Protein AF-A0A7W1CDP8-F1 (afdb_monomer_lite)

Foldseek 3Di:
DDDDDPPPPDPPPCPDPVVLLVCLVVDDPDDCVPDDVVSSCVSPVNVVCVVVVVVVVVVVVCCVVQVVVDDVSVVPPD

Sequence (78 aa):
MSINTVNPSAPAEDNSFWSILREAVAGSSRDFTNGSIWVAIFLLAVPMILEMGMESVFALVDIYFVGHLGADSVAVVG

Secondary structure (DSSP, 8-state):
----------------HHHHHHHHHH-----TTSS-HHHHHHHHHHHHHHHHHHHHHHHHHHHHHHHTT-TTSTTS--

pLDDT: mean 76.0, std 15.08, range [44.69, 95.88]

Radius of gyration: 23.42 Å; chains: 1; bounding box: 61×27×65 Å

Structure (mmCIF, N/CA/C/O backbone):
data_AF-A0A7W1CDP8-F1
#
_entry.id   AF-A0A7W1CDP8-F1
#
loop_
_atom_site.group_PDB
_atom_site.id
_atom_site.type_symbol
_atom_site.label_atom_id
_atom_site.label_alt_id
_atom_site.label_comp_id
_atom_site.label_asym_id
_atom_site.label_entity_id
_atom_site.label_seq_id
_atom_site.pdbx_PDB_ins_code
_atom_site.Cartn_x
_atom_site.Cartn_y
_atom_site.Cartn_z
_atom_site.occupancy
_atom_site.B_iso_or_equiv
_atom_site.auth_seq_id
_atom_site.auth_comp_id
_atom_site.auth_asym_id
_atom_site.auth_atom_id
_atom_site.pdbx_PDB_model_num
ATOM 1 N N . MET A 1 1 ? -42.621 -14.073 36.414 1.00 47.97 1 MET A N 1
ATOM 2 C CA . MET A 1 1 ? -41.231 -13.577 36.371 1.00 47.97 1 MET A CA 1
ATOM 3 C C . MET A 1 1 ? -40.414 -14.632 35.634 1.00 47.97 1 MET A C 1
ATOM 5 O O . MET A 1 1 ? -40.033 -15.615 36.246 1.00 47.97 1 MET A O 1
ATOM 9 N N . SER A 1 2 ? -40.293 -14.517 34.307 1.00 44.69 2 SER A N 1
ATOM 10 C CA . SER A 1 2 ? -39.535 -15.465 33.478 1.00 44.69 2 SER A CA 1
ATOM 11 C C . SER A 1 2 ? -38.454 -14.678 32.756 1.00 44.69 2 SER A C 1
ATOM 13 O O . SER A 1 2 ? -38.742 -13.721 32.043 1.00 44.69 2 SER A O 1
ATOM 15 N N . ILE A 1 3 ? -37.218 -15.027 33.074 1.00 55.41 3 ILE A N 1
ATOM 16 C CA . ILE A 1 3 ? -35.982 -14.368 32.670 1.00 55.41 3 ILE A CA 1
ATOM 17 C C . ILE A 1 3 ? -35.669 -14.610 31.188 1.00 55.41 3 ILE A C 1
ATOM 19 O O . ILE A 1 3 ? -35.822 -15.714 30.671 1.00 55.41 3 ILE A O 1
ATOM 23 N N . ASN A 1 4 ? -35.227 -13.535 30.536 1.00 63.69 4 ASN A N 1
ATOM 24 C CA . ASN A 1 4 ? -34.710 -13.450 29.173 1.00 63.69 4 ASN A CA 1
ATOM 25 C C . ASN A 1 4 ? -33.579 -14.451 28.892 1.00 63.69 4 ASN A C 1
ATOM 27 O O . ASN A 1 4 ? -32.610 -14.470 29.642 1.00 63.69 4 ASN A O 1
ATOM 31 N N . THR A 1 5 ? -33.637 -15.157 27.757 1.00 61.59 5 THR A N 1
ATOM 32 C CA . THR A 1 5 ? -32.452 -15.713 27.060 1.00 61.59 5 THR A CA 1
ATOM 33 C C . THR A 1 5 ? -32.672 -15.806 25.541 1.00 61.59 5 THR A C 1
ATOM 35 O O . THR A 1 5 ? -32.405 -16.822 24.912 1.00 61.59 5 THR A O 1
ATOM 38 N N . VAL A 1 6 ? -33.125 -14.719 24.911 1.00 58.06 6 VAL A N 1
ATOM 39 C CA . VAL A 1 6 ? -32.806 -14.503 23.492 1.00 58.06 6 VAL A CA 1
ATOM 40 C C . VAL A 1 6 ? -31.656 -13.513 23.484 1.00 58.06 6 VAL A C 1
ATOM 42 O O . VAL A 1 6 ? -31.864 -12.316 23.636 1.00 58.06 6 VAL A O 1
ATOM 45 N N . ASN A 1 7 ? -30.436 -14.039 23.411 1.00 61.19 7 ASN A N 1
ATOM 46 C CA . ASN A 1 7 ? -29.273 -13.276 22.987 1.00 61.19 7 ASN A CA 1
ATOM 47 C C . ASN A 1 7 ? -29.364 -13.208 21.457 1.00 61.19 7 ASN A C 1
ATOM 49 O O . ASN A 1 7 ? -29.108 -14.233 20.818 1.00 61.19 7 ASN A O 1
ATOM 53 N N . PRO A 1 8 ? -29.796 -12.089 20.846 1.00 58.66 8 PRO A N 1
ATOM 54 C CA . PRO A 1 8 ? -29.655 -11.962 19.414 1.00 58.66 8 PRO A CA 1
ATOM 55 C C . PRO A 1 8 ? -28.159 -11.818 19.182 1.00 58.66 8 PRO A C 1
ATOM 57 O O . PRO A 1 8 ? -27.531 -10.900 19.705 1.00 58.66 8 PRO A O 1
ATOM 60 N N . SER A 1 9 ? -27.595 -12.789 18.476 1.00 55.00 9 SER A N 1
ATOM 61 C CA . SER A 1 9 ? -26.238 -12.785 17.962 1.00 55.00 9 SER A CA 1
ATOM 62 C C . SER A 1 9 ? -25.884 -11.377 17.490 1.00 55.00 9 SER A C 1
ATOM 64 O O . SER A 1 9 ? -26.322 -10.944 16.424 1.00 55.00 9 SER A O 1
ATOM 66 N N . ALA A 1 10 ? -25.131 -10.646 18.316 1.00 51.28 10 ALA A N 1
ATOM 67 C CA . ALA A 1 10 ? -24.412 -9.476 17.859 1.00 51.28 10 ALA A CA 1
ATOM 68 C C . ALA A 1 10 ? -23.597 -9.944 16.647 1.00 51.28 10 ALA A C 1
ATOM 70 O O . ALA A 1 10 ? -23.037 -11.047 16.714 1.00 51.28 10 ALA A O 1
ATOM 71 N N . PRO A 1 11 ? -23.579 -9.196 15.531 1.00 49.06 11 PRO A N 1
ATOM 72 C CA . PRO A 1 11 ? -22.745 -9.573 14.405 1.00 49.06 11 PRO A CA 1
ATOM 73 C C . PRO A 1 11 ? -21.338 -9.710 14.973 1.00 49.06 11 PRO A C 1
ATOM 75 O O . PRO A 1 11 ? -20.831 -8.782 15.604 1.00 49.06 11 PRO A O 1
ATOM 78 N N . ALA A 1 12 ? -20.776 -10.913 14.883 1.00 51.41 12 ALA A N 1
ATOM 79 C CA . ALA A 1 12 ? -19.399 -11.127 15.263 1.00 51.41 12 ALA A CA 1
ATOM 80 C C . ALA A 1 12 ? -18.592 -10.202 14.355 1.00 51.41 12 ALA A C 1
ATOM 82 O O . ALA A 1 12 ? -18.506 -10.418 13.149 1.00 51.41 12 ALA A O 1
ATOM 83 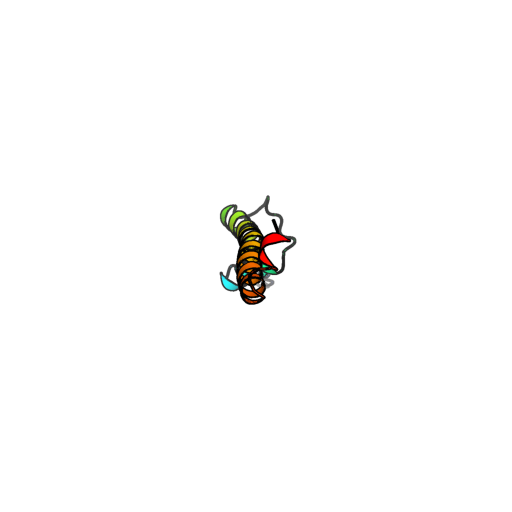N N . GLU A 1 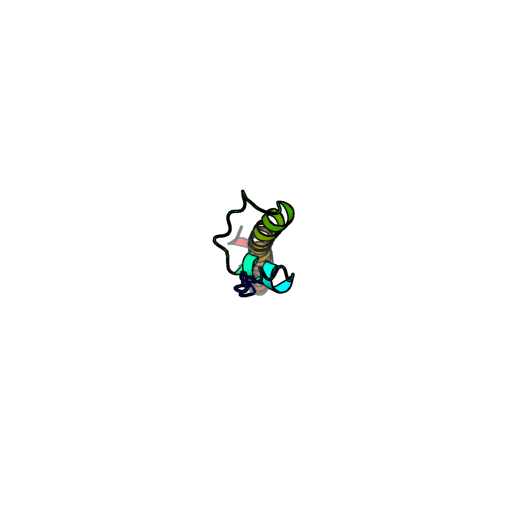13 ? -18.107 -9.100 14.916 1.00 58.19 13 GLU A N 1
ATOM 84 C CA . GLU A 1 13 ? -17.047 -8.316 14.314 1.00 58.19 13 GLU A CA 1
ATOM 85 C C . GLU A 1 13 ? -15.866 -9.277 14.211 1.00 58.19 13 GLU A C 1
ATOM 87 O O . GLU A 1 13 ? -15.165 -9.539 15.192 1.00 58.19 13 GLU A O 1
ATOM 92 N N . ASP A 1 14 ? -15.746 -9.926 13.053 1.00 60.44 14 ASP A N 1
ATOM 93 C CA . ASP A 1 14 ? -14.710 -10.905 12.782 1.00 60.44 14 ASP A CA 1
ATOM 94 C C . ASP A 1 14 ? -13.384 -10.153 12.680 1.00 60.44 14 ASP A C 1
ATOM 96 O O . ASP A 1 14 ? -12.893 -9.829 11.601 1.00 60.44 14 ASP A O 1
ATOM 100 N N . ASN A 1 15 ? -12.773 -9.910 13.839 1.00 65.19 15 ASN A N 1
ATOM 101 C CA . ASN A 1 15 ? -11.464 -9.278 14.020 1.00 65.19 15 ASN A CA 1
ATOM 102 C C . ASN A 1 15 ? -10.312 -10.189 13.560 1.00 65.19 15 ASN A C 1
ATOM 104 O O . ASN A 1 15 ? -9.168 -10.057 13.998 1.00 65.19 15 ASN A O 1
ATOM 108 N N . SER A 1 16 ? -10.620 -11.185 12.731 1.00 79.00 16 SER A N 1
ATOM 109 C CA . SER A 1 16 ? -9.645 -12.115 12.203 1.00 79.00 16 SER A CA 1
ATOM 110 C C . SER A 1 16 ? -8.726 -11.365 11.251 1.00 79.00 16 SER A C 1
ATOM 112 O O . SER A 1 16 ? -9.183 -10.585 10.416 1.00 79.00 16 SER A O 1
ATOM 114 N N . PHE A 1 17 ? -7.425 -11.617 11.352 1.00 79.25 17 PHE A N 1
ATOM 115 C CA . PHE A 1 17 ? -6.400 -10.892 10.599 1.00 79.25 17 PHE A CA 1
ATOM 116 C C . PHE A 1 17 ? -6.668 -10.903 9.084 1.00 79.25 17 PHE A C 1
ATOM 118 O O . PHE A 1 17 ? -6.443 -9.914 8.396 1.00 79.25 17 PHE A O 1
ATOM 125 N N . TRP A 1 18 ? -7.221 -12.009 8.575 1.00 82.56 18 TRP A N 1
ATOM 126 C CA . TRP A 1 18 ? -7.626 -12.156 7.176 1.00 82.56 18 TRP A CA 1
ATOM 127 C C . TRP A 1 18 ? -8.838 -11.297 6.795 1.00 82.56 18 TRP A C 1
ATOM 129 O O . TRP A 1 18 ? -8.875 -10.735 5.703 1.00 82.56 18 TRP A O 1
ATOM 139 N N . SER A 1 19 ? -9.815 -11.178 7.697 1.00 82.25 19 SER A N 1
ATOM 140 C CA . SER A 1 19 ? -10.992 -10.325 7.512 1.00 82.25 19 SER A CA 1
ATOM 141 C C . SER A 1 19 ? -10.580 -8.856 7.488 1.00 82.25 19 SER A C 1
ATOM 143 O O . SER A 1 19 ? -10.909 -8.156 6.539 1.00 82.25 19 SER A O 1
ATOM 145 N N . ILE A 1 20 ? -9.743 -8.431 8.443 1.00 83.31 20 ILE A N 1
ATOM 146 C CA . ILE A 1 20 ? -9.206 -7.064 8.514 1.00 83.31 20 ILE A CA 1
ATOM 147 C C . ILE A 1 20 ? -8.339 -6.748 7.290 1.00 83.31 20 ILE A C 1
ATOM 149 O O . ILE A 1 20 ? -8.457 -5.670 6.721 1.00 83.31 20 ILE A O 1
ATOM 153 N N . LEU A 1 21 ? -7.488 -7.676 6.840 1.00 84.69 21 LEU A N 1
ATOM 154 C CA . LEU A 1 21 ? -6.676 -7.464 5.639 1.00 84.69 21 LEU A CA 1
ATOM 155 C C . LEU A 1 21 ? -7.547 -7.345 4.381 1.00 84.69 21 LEU A C 1
ATOM 157 O O . LEU A 1 21 ? -7.321 -6.470 3.549 1.00 84.69 21 LEU A O 1
ATOM 161 N N . ARG A 1 22 ? -8.571 -8.196 4.253 1.00 84.56 22 ARG A N 1
ATOM 162 C CA . ARG A 1 22 ? -9.545 -8.108 3.161 1.00 84.56 22 ARG A CA 1
ATOM 163 C C . ARG A 1 22 ? -10.350 -6.808 3.232 1.00 84.56 22 ARG A C 1
ATOM 165 O O . ARG A 1 22 ? -10.608 -6.218 2.190 1.00 84.56 22 ARG A O 1
ATOM 172 N N . GLU A 1 23 ? -10.716 -6.365 4.429 1.00 85.31 23 GLU A N 1
ATOM 173 C CA . GLU A 1 23 ? -11.393 -5.092 4.690 1.00 85.31 23 GLU A CA 1
ATOM 174 C C . GLU A 1 23 ? -10.499 -3.898 4.308 1.00 85.31 23 GLU A C 1
ATOM 176 O O . GLU A 1 23 ? -10.977 -2.962 3.673 1.00 85.31 23 GLU A O 1
ATOM 181 N N . ALA A 1 24 ? -9.192 -3.962 4.590 1.00 85.94 24 ALA A N 1
ATOM 182 C CA . ALA A 1 24 ? -8.217 -2.935 4.215 1.00 85.94 24 ALA A CA 1
ATOM 183 C C . ALA A 1 24 ? -8.091 -2.763 2.693 1.00 85.94 24 ALA A C 1
ATOM 185 O O . ALA A 1 24 ? -7.920 -1.651 2.202 1.00 85.94 24 ALA A O 1
ATOM 186 N N . VAL A 1 25 ? -8.166 -3.872 1.947 1.00 86.06 25 VAL A N 1
ATOM 187 C CA . VAL A 1 25 ? -8.027 -3.879 0.482 1.00 86.06 25 VAL A CA 1
ATOM 188 C C . VAL A 1 25 ? -9.353 -3.569 -0.221 1.00 86.06 25 VAL A C 1
ATOM 190 O O . VAL A 1 25 ? -9.361 -2.860 -1.221 1.00 86.06 25 VAL A O 1
ATOM 193 N N . ALA A 1 26 ? -10.478 -4.092 0.277 1.00 85.56 26 ALA A N 1
ATOM 194 C CA . ALA A 1 26 ? -11.802 -3.858 -0.308 1.00 85.56 26 ALA A CA 1
ATOM 195 C C . ALA A 1 26 ? -12.404 -2.493 0.075 1.00 85.56 26 ALA A C 1
ATOM 197 O O . ALA A 1 26 ? -13.308 -2.013 -0.608 1.00 85.56 26 ALA A O 1
ATOM 198 N N . GLY A 1 27 ? -11.908 -1.877 1.151 1.00 79.69 27 GLY A N 1
ATOM 199 C CA . GLY A 1 27 ? -12.477 -0.677 1.751 1.00 79.69 27 GLY A CA 1
ATOM 200 C C . GLY A 1 27 ? -13.649 -0.990 2.690 1.00 79.69 27 GLY A C 1
ATOM 201 O O . GLY A 1 27 ? -14.355 -1.988 2.542 1.00 79.69 27 GLY A O 1
ATOM 202 N N . SER A 1 28 ? -13.861 -0.115 3.675 1.00 77.38 28 SER A N 1
ATOM 203 C CA . SER A 1 28 ? -14.922 -0.240 4.680 1.00 77.38 28 SER A CA 1
ATOM 204 C C . SER A 1 28 ? -15.458 1.121 5.102 1.00 77.38 28 SER A C 1
ATOM 206 O O . SER A 1 28 ? -14.723 2.104 5.123 1.00 77.38 28 SER A O 1
ATOM 208 N N . SER A 1 29 ? -16.742 1.178 5.463 1.00 72.31 29 SER A N 1
ATOM 209 C CA . SER A 1 29 ? -17.417 2.379 5.985 1.00 72.31 29 SER A CA 1
ATOM 210 C C . SER A 1 29 ? -17.388 2.456 7.516 1.00 72.31 29 SER A C 1
ATOM 212 O O . SER A 1 29 ? -18.284 3.029 8.135 1.00 72.31 29 SER A O 1
ATOM 214 N N . ARG A 1 30 ? -16.384 1.833 8.139 1.00 71.44 30 ARG A N 1
ATOM 215 C CA . ARG A 1 30 ? -16.172 1.864 9.585 1.00 71.44 30 ARG A CA 1
ATOM 216 C C . ARG A 1 30 ? -15.739 3.263 10.021 1.00 71.44 30 ARG A C 1
ATOM 218 O O . ARG A 1 30 ? -14.894 3.887 9.384 1.00 71.44 30 ARG A O 1
ATOM 225 N N . ASP A 1 31 ? -16.297 3.750 11.125 1.00 72.31 31 ASP A N 1
ATOM 226 C CA . ASP A 1 31 ? -15.884 5.032 11.693 1.00 72.31 31 ASP A CA 1
ATOM 227 C C . ASP A 1 31 ? -14.550 4.867 12.437 1.00 72.31 31 ASP A C 1
ATOM 229 O O . ASP A 1 31 ? -14.487 4.357 13.558 1.00 72.31 31 ASP A O 1
ATOM 233 N N . PHE A 1 32 ? -13.463 5.290 11.789 1.00 70.44 32 PHE A N 1
ATOM 234 C CA . PHE A 1 32 ? -12.092 5.197 12.304 1.00 70.44 32 PHE A CA 1
ATOM 235 C C . PHE A 1 32 ? -11.824 6.099 13.521 1.00 70.44 32 PHE A C 1
ATOM 237 O O . PHE A 1 32 ? -10.760 6.002 14.133 1.00 70.44 32 PHE A O 1
ATOM 244 N N . THR A 1 33 ? -12.788 6.945 13.893 1.00 72.50 33 THR A N 1
ATOM 245 C CA . THR A 1 33 ? -12.724 7.826 15.068 1.00 72.50 33 THR A CA 1
ATOM 246 C C . THR A 1 33 ? -13.236 7.139 16.340 1.00 72.50 33 THR A C 1
ATOM 248 O O . THR A 1 33 ? -12.849 7.517 17.443 1.00 72.50 33 THR A O 1
ATOM 251 N N . ASN A 1 34 ? -14.087 6.113 16.201 1.00 65.38 34 ASN A N 1
ATOM 252 C CA . ASN A 1 34 ? -14.802 5.454 17.302 1.00 65.38 34 ASN A CA 1
ATOM 253 C C . ASN A 1 34 ? -14.429 3.962 17.445 1.00 65.38 34 ASN A C 1
ATOM 255 O O . ASN A 1 34 ? -15.293 3.105 17.621 1.00 65.38 34 ASN A O 1
ATOM 259 N N . GLY A 1 35 ? -13.134 3.632 17.385 1.00 71.00 35 GLY A N 1
ATOM 260 C CA . GLY A 1 35 ? -12.649 2.250 17.479 1.00 71.00 35 GLY A CA 1
ATOM 261 C C . GLY A 1 35 ? -11.176 2.131 17.881 1.00 71.00 35 GLY A C 1
ATOM 262 O O . GLY A 1 35 ? -10.529 3.108 18.255 1.00 71.00 35 GLY A O 1
ATOM 263 N N . SER A 1 36 ? -10.622 0.915 17.828 1.00 79.56 36 SER A N 1
ATOM 264 C CA . SER A 1 36 ? -9.205 0.686 18.138 1.00 79.56 36 SER A CA 1
ATOM 265 C C . SER A 1 36 ? -8.298 1.395 17.128 1.00 79.56 36 SER A C 1
ATOM 267 O O . SER A 1 36 ? -8.206 0.981 15.973 1.00 79.56 36 SER A O 1
ATOM 269 N N . ILE A 1 37 ? -7.568 2.414 17.592 1.00 84.00 37 ILE A N 1
ATOM 270 C CA . ILE A 1 37 ? -6.659 3.229 16.767 1.00 84.00 37 ILE A CA 1
ATOM 271 C C . ILE A 1 37 ? -5.652 2.371 15.984 1.00 84.00 37 ILE A C 1
ATOM 273 O O . ILE A 1 37 ? -5.348 2.658 14.833 1.00 84.00 37 ILE A O 1
ATOM 277 N N . TRP A 1 38 ? -5.180 1.274 16.583 1.00 84.88 38 TRP A N 1
ATOM 278 C CA . TRP A 1 38 ? -4.242 0.344 15.953 1.00 84.88 38 TRP A CA 1
ATOM 279 C C . TRP A 1 38 ? -4.820 -0.329 14.707 1.00 84.88 38 TRP A C 1
ATOM 281 O O . TRP A 1 38 ? -4.121 -0.474 13.708 1.00 84.88 38 TRP A O 1
ATOM 291 N N . VAL A 1 39 ? -6.102 -0.701 14.752 1.00 83.88 39 VAL A N 1
ATOM 292 C CA . VAL A 1 39 ? -6.798 -1.322 13.617 1.00 83.88 39 VAL A CA 1
ATOM 293 C C . VAL A 1 39 ? -7.053 -0.284 12.529 1.00 83.88 39 VAL A C 1
ATOM 295 O O . VAL A 1 39 ? -6.848 -0.582 11.359 1.00 83.88 39 VAL A O 1
ATOM 298 N N . ALA A 1 40 ? -7.412 0.948 12.903 1.00 87.12 40 ALA A N 1
ATOM 299 C CA . ALA A 1 40 ? -7.572 2.050 11.955 1.00 87.12 40 ALA A CA 1
ATOM 300 C C . ALA A 1 40 ? -6.265 2.366 11.209 1.00 87.12 40 ALA A C 1
ATOM 302 O O . ALA A 1 40 ? -6.258 2.441 9.983 1.00 87.12 40 ALA A O 1
ATOM 303 N N . ILE A 1 41 ? -5.145 2.481 11.934 1.00 88.56 41 ILE A N 1
ATOM 304 C CA . ILE A 1 41 ? -3.824 2.701 11.330 1.00 88.56 41 ILE A CA 1
ATOM 305 C C . ILE A 1 41 ? -3.475 1.551 10.382 1.00 88.56 41 ILE A C 1
ATOM 307 O O . ILE A 1 41 ? -3.016 1.805 9.276 1.00 88.56 41 ILE A O 1
ATOM 311 N N . PHE A 1 42 ? -3.719 0.298 10.773 1.00 88.62 42 PHE A N 1
ATOM 312 C CA . PHE A 1 42 ? -3.444 -0.857 9.918 1.00 88.62 42 PHE A CA 1
ATOM 313 C C . PHE A 1 42 ? -4.309 -0.871 8.645 1.00 88.62 42 PHE A C 1
ATOM 315 O O . PHE A 1 42 ? -3.773 -1.032 7.550 1.00 88.62 42 PHE A O 1
ATOM 322 N N . LEU A 1 43 ? -5.622 -0.643 8.775 1.00 88.44 43 LEU A N 1
ATOM 323 C CA . LEU A 1 43 ? -6.567 -0.576 7.652 1.00 88.44 43 LEU A CA 1
ATOM 324 C C . LEU A 1 43 ? -6.195 0.519 6.642 1.00 88.44 43 LEU A C 1
ATOM 326 O O . LEU A 1 43 ? -6.399 0.323 5.450 1.00 88.44 43 LEU A O 1
ATOM 330 N N . LEU A 1 44 ? -5.632 1.641 7.102 1.00 90.44 44 L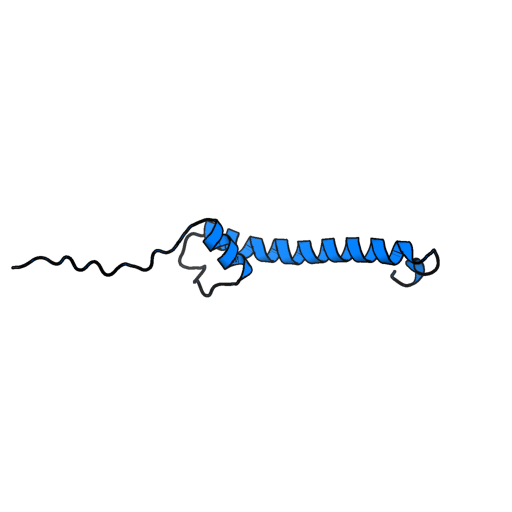EU A N 1
ATOM 331 C CA . LEU A 1 44 ? -5.195 2.751 6.247 1.00 90.44 44 LEU A CA 1
ATOM 332 C C . LEU A 1 44 ? -3.767 2.577 5.704 1.00 90.44 44 LEU A C 1
ATOM 334 O O . LEU A 1 44 ? -3.475 3.000 4.588 1.00 90.44 44 LEU A O 1
ATOM 338 N N . ALA A 1 45 ? -2.868 1.952 6.466 1.00 92.06 45 ALA A N 1
ATOM 339 C CA . ALA A 1 45 ? -1.480 1.750 6.056 1.00 92.06 45 ALA A CA 1
ATOM 340 C C . ALA A 1 45 ? -1.356 0.745 4.903 1.00 92.06 45 ALA A C 1
ATOM 342 O O . ALA A 1 45 ? -0.548 0.947 3.999 1.00 92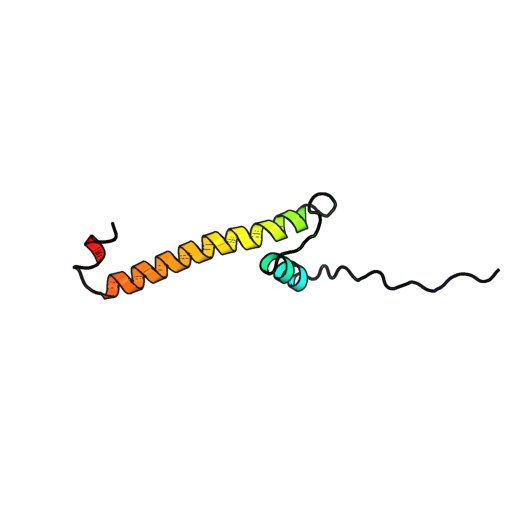.06 45 ALA A O 1
ATOM 343 N N . VAL A 1 46 ? -2.162 -0.323 4.915 1.00 92.25 46 VAL A N 1
ATOM 344 C CA . VAL A 1 46 ? -2.156 -1.358 3.869 1.00 92.25 46 VAL A CA 1
ATOM 345 C C . VAL A 1 46 ? -2.383 -0.782 2.460 1.00 92.25 46 VAL A C 1
ATOM 347 O O . VAL A 1 46 ? -1.520 -1.012 1.611 1.00 92.25 46 VAL A O 1
ATOM 350 N N . PRO A 1 47 ? -3.469 -0.035 2.173 1.00 89.75 47 PRO A N 1
ATOM 351 C CA . PRO A 1 47 ? -3.696 0.516 0.839 1.00 89.75 47 PRO A CA 1
ATOM 352 C C . PRO A 1 47 ? -2.618 1.522 0.424 1.00 89.75 47 PRO A C 1
ATOM 354 O O . PRO A 1 47 ? -2.203 1.496 -0.726 1.00 89.75 47 PRO A O 1
ATOM 357 N N . MET A 1 48 ? -2.090 2.334 1.344 1.00 93.19 48 MET A N 1
ATOM 358 C CA . MET A 1 48 ? -1.034 3.307 1.027 1.00 93.19 48 MET A CA 1
ATOM 359 C C . MET A 1 48 ? 0.285 2.630 0.617 1.00 93.19 48 MET A C 1
ATOM 361 O O . MET A 1 48 ? 0.932 3.037 -0.347 1.00 93.19 48 MET A O 1
ATOM 365 N N . ILE A 1 49 ? 0.681 1.567 1.328 1.00 94.94 49 ILE A N 1
ATOM 366 C CA . ILE A 1 49 ? 1.857 0.761 0.963 1.00 94.94 49 ILE A CA 1
ATOM 367 C C . ILE A 1 49 ? 1.613 0.050 -0.368 1.00 94.94 49 ILE A C 1
ATOM 369 O O . ILE A 1 49 ? 2.524 -0.040 -1.188 1.00 94.94 49 ILE A O 1
ATOM 373 N N . LEU A 1 50 ? 0.399 -0.463 -0.582 1.00 93.50 50 LEU A N 1
ATOM 374 C CA . LEU A 1 50 ? 0.040 -1.145 -1.818 1.00 93.50 50 LEU A CA 1
ATOM 375 C C . LEU A 1 50 ? 0.086 -0.194 -3.021 1.00 93.50 50 LEU A C 1
ATOM 377 O O . LEU A 1 50 ? 0.637 -0.571 -4.049 1.00 93.50 50 LEU A O 1
ATOM 381 N N . GLU A 1 51 ? -0.427 1.028 -2.877 1.00 90.69 51 GLU A N 1
ATOM 382 C CA . GLU A 1 51 ? -0.415 2.073 -3.906 1.00 90.69 51 GLU A CA 1
ATOM 383 C C . GLU A 1 51 ? 1.020 2.411 -4.333 1.00 90.69 51 GLU A C 1
ATOM 385 O O . GLU A 1 51 ? 1.391 2.199 -5.488 1.00 90.69 51 GLU A O 1
ATOM 390 N N . MET A 1 52 ? 1.874 2.807 -3.384 1.00 94.81 52 MET A N 1
ATOM 391 C CA . MET A 1 52 ? 3.278 3.135 -3.675 1.00 94.81 52 MET A CA 1
ATOM 392 C C . MET A 1 52 ? 4.075 1.903 -4.140 1.00 94.81 52 MET A C 1
ATOM 394 O O . MET A 1 52 ? 4.986 1.992 -4.966 1.00 94.81 52 MET A O 1
ATOM 398 N N . GLY A 1 53 ? 3.728 0.720 -3.625 1.00 95.19 53 GLY A N 1
ATOM 399 C CA . GLY A 1 53 ? 4.327 -0.549 -4.019 1.00 95.19 53 GLY A CA 1
ATOM 400 C C . GLY A 1 53 ? 4.043 -0.885 -5.480 1.00 95.19 53 GLY A C 1
ATOM 401 O O . GLY A 1 53 ? 4.973 -1.210 -6.219 1.00 95.19 53 GLY A O 1
ATOM 402 N N . MET A 1 54 ? 2.788 -0.759 -5.917 1.00 95.06 54 MET A N 1
ATOM 403 C CA . MET A 1 54 ? 2.395 -0.968 -7.310 1.00 95.06 54 MET A CA 1
ATOM 404 C C . MET A 1 54 ? 3.092 0.011 -8.256 1.00 95.06 54 MET A C 1
ATOM 406 O O . MET A 1 54 ? 3.551 -0.421 -9.312 1.00 95.06 54 MET A O 1
ATOM 410 N N . GLU A 1 55 ? 3.250 1.280 -7.868 1.00 93.50 55 GLU A N 1
ATOM 411 C CA . GLU A 1 55 ? 4.026 2.256 -8.647 1.00 93.50 55 GLU A CA 1
ATOM 412 C C . GLU A 1 55 ? 5.493 1.832 -8.802 1.00 93.50 55 GLU A C 1
ATOM 414 O O . GLU A 1 55 ? 6.039 1.870 -9.906 1.00 93.50 55 GLU A O 1
ATOM 419 N N . SER A 1 56 ? 6.127 1.353 -7.726 1.00 95.8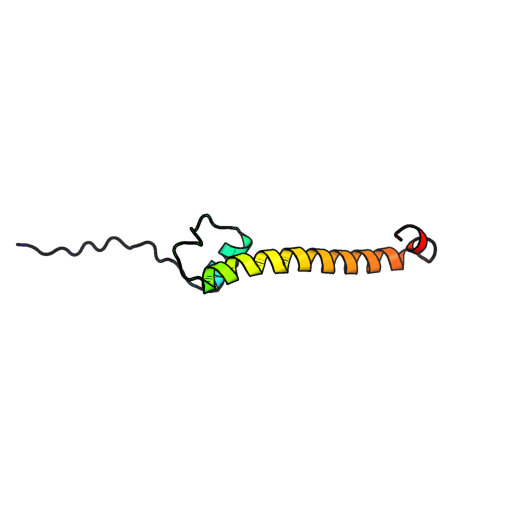8 56 SER A N 1
ATOM 420 C CA . SER A 1 56 ? 7.515 0.879 -7.795 1.00 95.88 56 SER A CA 1
ATOM 421 C C . SER A 1 56 ? 7.667 -0.356 -8.687 1.00 95.88 56 SER A C 1
ATOM 423 O O . SER A 1 56 ? 8.607 -0.448 -9.477 1.00 95.88 56 SER A O 1
ATOM 425 N N . VAL A 1 57 ? 6.724 -1.299 -8.599 1.00 95.81 57 VAL A N 1
ATOM 426 C CA . VAL A 1 57 ? 6.742 -2.521 -9.408 1.00 95.81 57 VAL A CA 1
ATOM 427 C C . VAL A 1 57 ? 6.521 -2.169 -10.872 1.00 95.81 57 VAL A C 1
ATOM 429 O O . VAL A 1 57 ? 7.224 -2.691 -11.734 1.00 95.81 57 VAL A O 1
ATOM 432 N N . PHE A 1 58 ? 5.601 -1.248 -11.154 1.00 92.44 58 PHE A N 1
ATOM 433 C CA . PHE A 1 58 ? 5.368 -0.739 -12.497 1.00 92.44 58 PHE A CA 1
ATOM 434 C C . PHE A 1 58 ? 6.629 -0.092 -13.081 1.00 92.44 58 PHE A C 1
ATOM 436 O O . PHE A 1 58 ? 7.012 -0.444 -14.191 1.00 92.44 58 PHE A O 1
ATOM 443 N N . ALA A 1 59 ? 7.334 0.749 -12.317 1.00 92.31 59 ALA A N 1
ATOM 444 C CA . ALA A 1 59 ? 8.589 1.359 -12.758 1.00 92.31 59 ALA A CA 1
ATOM 445 C C . ALA A 1 59 ? 9.687 0.319 -13.059 1.00 92.31 59 ALA A C 1
ATOM 447 O O . ALA A 1 59 ? 10.415 0.444 -14.043 1.00 92.31 59 ALA A O 1
ATOM 448 N N . LEU A 1 60 ? 9.800 -0.737 -12.245 1.00 92.56 60 LEU A N 1
ATOM 449 C CA . LEU A 1 60 ? 10.760 -1.819 -12.495 1.00 92.56 60 LEU A CA 1
ATOM 450 C C . LEU A 1 60 ? 10.428 -2.607 -13.766 1.00 92.56 60 LEU A C 1
ATOM 452 O O . LEU A 1 60 ? 11.327 -2.936 -14.543 1.00 92.56 60 LEU A O 1
ATOM 456 N N . VAL A 1 61 ? 9.147 -2.916 -13.975 1.00 92.56 61 VAL A N 1
ATOM 457 C CA . VAL A 1 61 ? 8.671 -3.601 -15.181 1.00 92.56 61 VAL A CA 1
ATOM 458 C C . VAL A 1 61 ? 8.891 -2.719 -16.411 1.00 92.56 61 VAL A C 1
ATOM 460 O O . VAL A 1 61 ? 9.416 -3.208 -17.409 1.00 92.56 61 VAL A O 1
ATOM 463 N N . ASP A 1 62 ? 8.564 -1.429 -16.330 1.00 88.62 62 ASP A N 1
ATOM 464 C CA . ASP A 1 62 ? 8.749 -0.463 -17.414 1.00 88.62 62 ASP A CA 1
ATOM 465 C C . ASP A 1 62 ? 10.217 -0.396 -17.856 1.00 88.62 62 ASP A C 1
ATOM 467 O O . ASP A 1 62 ? 10.528 -0.689 -19.009 1.00 88.62 62 ASP A O 1
ATOM 471 N N . ILE A 1 63 ? 11.150 -0.183 -16.920 1.00 86.62 63 ILE A N 1
ATOM 472 C CA . ILE A 1 63 ? 12.591 -0.147 -17.217 1.00 86.62 63 ILE A CA 1
ATOM 473 C C . ILE A 1 63 ? 13.084 -1.479 -17.802 1.00 86.62 63 ILE A C 1
ATOM 475 O O . ILE A 1 63 ? 13.904 -1.484 -18.723 1.00 86.62 63 ILE A O 1
ATOM 479 N N . TYR A 1 64 ? 12.595 -2.618 -17.299 1.00 86.88 64 TYR A N 1
ATOM 480 C CA . TYR A 1 64 ? 12.977 -3.933 -17.815 1.00 86.88 64 TYR A CA 1
ATOM 481 C C . TYR A 1 64 ? 12.575 -4.114 -19.285 1.00 86.88 64 TYR A C 1
ATOM 483 O O . TYR A 1 64 ? 13.406 -4.529 -20.097 1.00 86.88 64 TYR A O 1
ATOM 491 N N . PHE A 1 65 ? 11.332 -3.786 -19.647 1.00 85.62 65 PHE A N 1
ATOM 492 C CA . PHE A 1 65 ? 10.849 -3.921 -21.023 1.00 85.62 65 PHE A CA 1
ATOM 493 C C . PHE A 1 65 ? 11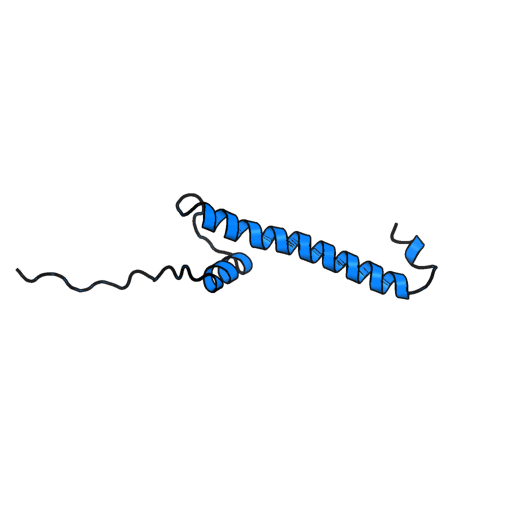.427 -2.842 -21.952 1.00 85.62 65 PHE A C 1
ATOM 495 O O . PHE A 1 65 ? 11.834 -3.168 -23.068 1.00 85.62 65 PHE A O 1
ATOM 502 N N . VAL A 1 66 ? 11.555 -1.596 -21.485 1.00 81.62 66 VAL A N 1
ATOM 503 C CA . VAL A 1 66 ? 12.180 -0.490 -22.233 1.00 81.62 66 VAL A CA 1
ATOM 504 C C . VAL A 1 66 ? 13.655 -0.783 -22.522 1.00 81.62 66 VAL A C 1
ATOM 506 O O . VAL A 1 66 ? 14.115 -0.592 -23.648 1.00 81.62 66 VAL A O 1
ATOM 509 N N . GLY A 1 67 ? 14.395 -1.325 -21.550 1.00 77.00 67 GLY A N 1
ATOM 510 C CA . GLY A 1 67 ? 15.800 -1.698 -21.723 1.00 77.00 67 GLY A CA 1
ATOM 511 C C . GLY A 1 67 ? 16.025 -2.823 -22.742 1.00 77.00 67 GLY A C 1
ATOM 512 O O . GLY A 1 67 ? 17.070 -2.864 -23.391 1.00 77.00 67 GLY A O 1
ATOM 513 N N . HIS A 1 68 ? 15.040 -3.707 -22.939 1.00 72.19 68 HIS A N 1
ATOM 514 C CA . HIS A 1 68 ? 15.118 -4.788 -23.928 1.00 72.19 68 HIS A CA 1
ATOM 515 C C . HIS A 1 68 ? 14.857 -4.331 -25.377 1.00 72.19 68 HIS A C 1
ATOM 517 O O . HIS A 1 68 ? 15.136 -5.095 -26.300 1.00 72.19 68 HIS A O 1
ATOM 523 N N . LEU A 1 69 ? 14.382 -3.100 -25.606 1.00 67.31 69 LEU A N 1
ATOM 524 C CA . LEU A 1 69 ? 14.079 -2.570 -26.946 1.00 67.31 69 LEU A CA 1
ATOM 525 C C . LEU A 1 69 ? 15.298 -1.961 -27.679 1.00 67.31 69 LEU A C 1
ATOM 527 O O . LEU A 1 69 ? 15.173 -1.516 -28.817 1.00 67.31 69 LEU A O 1
ATOM 531 N N . GLY A 1 70 ? 16.498 -2.003 -27.087 1.00 57.84 70 GLY A N 1
ATOM 532 C CA . GLY A 1 70 ? 17.743 -1.543 -27.718 1.00 57.84 70 GLY A CA 1
ATOM 533 C C . GLY A 1 70 ? 18.022 -0.044 -27.537 1.00 57.84 70 GLY A C 1
ATOM 534 O O . GLY A 1 70 ? 17.124 0.744 -27.241 1.00 57.84 70 GLY A O 1
ATOM 535 N N . ALA A 1 71 ? 19.298 0.330 -27.694 1.00 57.09 71 ALA A N 1
ATOM 536 C CA . ALA A 1 71 ? 19.933 1.579 -27.239 1.00 57.09 71 ALA A CA 1
ATOM 537 C C . ALA A 1 71 ? 19.299 2.917 -27.695 1.00 57.09 71 ALA A C 1
ATOM 539 O O . ALA A 1 71 ? 19.653 3.954 -27.141 1.00 57.09 71 ALA A O 1
ATOM 540 N N . ASP A 1 72 ? 18.352 2.911 -28.634 1.00 57.50 72 ASP A N 1
ATOM 541 C CA . ASP A 1 72 ? 17.592 4.100 -29.058 1.00 57.50 72 ASP A CA 1
ATOM 542 C C . ASP A 1 72 ? 16.394 4.431 -28.139 1.00 57.50 72 ASP A C 1
ATOM 544 O O . ASP A 1 72 ? 15.922 5.565 -28.115 1.00 57.50 72 ASP A O 1
ATOM 548 N N . SER A 1 73 ? 15.910 3.476 -27.335 1.00 54.31 73 SER A N 1
ATOM 549 C CA . SER A 1 73 ? 14.659 3.623 -26.559 1.00 54.31 73 SER A CA 1
ATOM 550 C C . SER A 1 73 ? 14.851 4.296 -25.195 1.00 54.31 73 SER A C 1
ATOM 552 O O . SER A 1 73 ? 13.923 4.880 -24.641 1.00 54.31 73 SER A O 1
ATOM 554 N N . VAL A 1 74 ? 16.070 4.238 -24.652 1.00 54.16 74 VAL A N 1
ATOM 555 C CA . VAL A 1 74 ? 16.408 4.775 -23.321 1.00 54.16 74 VAL A CA 1
ATOM 556 C C . VAL A 1 74 ? 16.543 6.307 -23.343 1.00 54.16 74 VAL A C 1
ATOM 558 O O . VAL A 1 74 ? 16.401 6.951 -22.311 1.00 54.16 74 VAL A O 1
ATOM 561 N N . ALA A 1 75 ? 16.760 6.914 -24.517 1.00 59.12 75 ALA A N 1
ATOM 562 C CA . ALA A 1 75 ? 16.943 8.362 -24.667 1.00 59.12 75 ALA A CA 1
ATOM 563 C C . ALA A 1 75 ? 15.630 9.166 -24.790 1.00 59.12 75 ALA A C 1
ATOM 565 O O . ALA A 1 75 ? 15.669 10.391 -24.724 1.00 59.12 75 ALA A O 1
ATOM 566 N N . VAL A 1 76 ? 14.479 8.505 -24.975 1.00 59.81 76 VAL A N 1
ATOM 567 C CA . VAL A 1 76 ? 13.169 9.164 -25.182 1.00 59.81 76 VAL A CA 1
ATOM 568 C C . VAL A 1 76 ? 12.345 9.282 -23.891 1.00 59.81 76 VAL A C 1
ATOM 570 O O . VAL A 1 76 ? 11.437 10.103 -23.827 1.00 59.81 76 VAL A O 1
ATOM 573 N N . VAL A 1 77 ? 12.657 8.491 -22.860 1.00 59.59 77 VAL A N 1
ATOM 574 C CA . VAL A 1 77 ? 11.862 8.379 -21.615 1.00 59.59 77 VAL A CA 1
ATOM 575 C C . VAL A 1 77 ? 12.496 9.146 -20.432 1.00 59.59 77 VAL A C 1
ATOM 577 O O . VAL A 1 77 ? 12.056 9.018 -19.293 1.00 59.59 77 VAL A O 1
ATOM 580 N N . GLY A 1 78 ? 13.526 9.959 -20.696 1.00 47.88 78 GLY A N 1
ATOM 581 C CA . GLY A 1 78 ? 14.117 10.893 -19.724 1.00 47.88 78 GLY A CA 1
ATOM 582 C C . GLY A 1 78 ? 13.391 12.229 -19.650 1.00 47.88 78 GLY A C 1
ATOM 583 O O . GLY A 1 78 ? 12.942 12.710 -20.713 1.00 47.88 78 GLY A O 1
#